Protein AF-A0A5D2KHI6-F1 (afdb_monomer_lite)

Foldseek 3Di:
DDDPLVVLLVQLVVLQVVLVVCVVVVVPVSSVVSNVSSVVSVCCLVPVQQVDPDVVGRDDDPVNVVSD

Sequence (68 aa):
MPNAMETIFQAALALGRHGGVDELMGDMESAALLYSKAERLLVFLLVEAPSLILNPPFSLTNLDRYRL

pLDDT: mean 91.85, std 8.44, range [53.25, 98.62]

Radius of gyration: 13.71 Å; chains: 1; bounding box: 29×21×36 Å

Structure (mmCIF, N/CA/C/O backbone):
data_AF-A0A5D2KHI6-F1
#
_entry.id   AF-A0A5D2KHI6-F1
#
loop_
_atom_site.group_PDB
_atom_site.id
_atom_site.type_symbol
_atom_site.label_atom_id
_atom_site.label_alt_id
_atom_site.label_comp_id
_atom_site.label_asym_id
_atom_site.label_entity_id
_atom_site.label_seq_id
_atom_site.pdbx_PDB_ins_code
_atom_site.Cartn_x
_atom_site.Cartn_y
_atom_site.Cartn_z
_atom_site.occupancy
_atom_site.B_iso_or_equiv
_atom_site.auth_seq_id
_atom_site.auth_comp_id
_atom_site.auth_asym_id
_atom_site.auth_atom_id
_atom_site.pdbx_PDB_model_num
ATOM 1 N N . MET A 1 1 ? -5.968 -9.875 -17.532 1.00 53.25 1 MET A N 1
ATOM 2 C CA . MET A 1 1 ? -5.159 -10.417 -16.419 1.00 53.25 1 MET A CA 1
ATOM 3 C C . MET A 1 1 ? -4.628 -9.216 -15.644 1.00 53.25 1 MET A C 1
ATOM 5 O O . MET A 1 1 ? -4.097 -8.334 -16.312 1.00 53.25 1 MET A O 1
ATOM 9 N 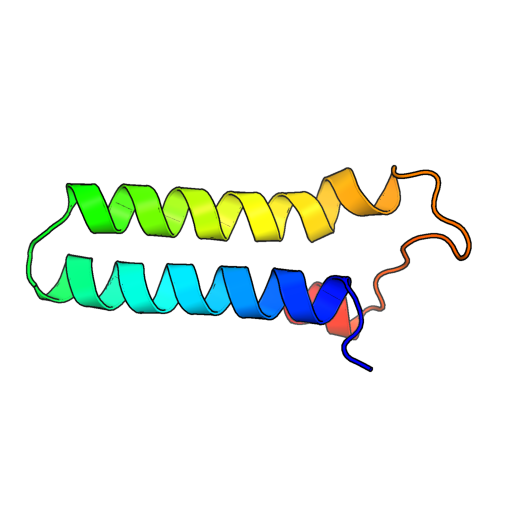N . PRO A 1 2 ? -4.857 -9.080 -14.327 1.00 61.75 2 PRO A N 1
ATOM 10 C CA . PRO A 1 2 ? -4.354 -7.922 -13.593 1.00 61.75 2 PRO A CA 1
ATOM 11 C C . PRO A 1 2 ? -2.819 -7.927 -13.600 1.00 61.75 2 PRO A C 1
ATOM 13 O O . PRO A 1 2 ? -2.194 -8.955 -13.345 1.00 61.75 2 PRO A O 1
ATOM 16 N N . ASN A 1 3 ? -2.223 -6.786 -13.953 1.00 81.12 3 ASN A N 1
ATOM 17 C CA . ASN A 1 3 ? -0.781 -6.561 -13.867 1.00 81.12 3 ASN A CA 1
ATOM 18 C C . ASN A 1 3 ? -0.361 -6.644 -12.388 1.00 81.12 3 ASN A C 1
ATOM 20 O O . ASN A 1 3 ? -1.067 -6.115 -11.531 1.00 81.12 3 ASN A O 1
ATOM 24 N N . ALA A 1 4 ? 0.774 -7.281 -12.083 1.00 86.38 4 ALA A N 1
ATOM 25 C CA . ALA A 1 4 ? 1.306 -7.379 -10.722 1.00 86.38 4 ALA A CA 1
ATOM 26 C C . ALA A 1 4 ? 1.404 -6.005 -10.032 1.00 86.38 4 ALA A C 1
ATOM 28 O O . ALA A 1 4 ? 1.092 -5.898 -8.848 1.00 86.38 4 ALA A O 1
ATOM 29 N N . MET A 1 5 ? 1.744 -4.954 -10.788 1.00 88.75 5 MET A N 1
ATOM 30 C CA . MET A 1 5 ? 1.739 -3.571 -10.301 1.00 88.75 5 MET A CA 1
ATOM 31 C C . MET A 1 5 ? 0.358 -3.149 -9.786 1.00 88.75 5 MET A C 1
ATOM 33 O O . MET A 1 5 ? 0.230 -2.744 -8.634 1.00 88.75 5 MET A O 1
ATOM 37 N N . GLU A 1 6 ? -0.685 -3.306 -10.608 1.00 90.62 6 GLU A N 1
ATOM 38 C CA . GLU A 1 6 ? -2.046 -2.893 -10.249 1.00 90.62 6 GLU A CA 1
ATOM 39 C C . GLU A 1 6 ? -2.577 -3.727 -9.073 1.00 90.62 6 GLU A C 1
ATOM 41 O O . GLU A 1 6 ? -3.248 -3.191 -8.199 1.00 90.62 6 GLU A O 1
ATOM 46 N N . THR A 1 7 ? -2.223 -5.014 -8.983 1.00 93.00 7 THR A N 1
ATOM 47 C CA . THR A 1 7 ? -2.588 -5.860 -7.834 1.00 93.00 7 THR A CA 1
ATOM 48 C C . THR A 1 7 ? -1.993 -5.331 -6.527 1.00 93.00 7 THR A C 1
ATOM 50 O O . THR A 1 7 ? -2.707 -5.216 -5.531 1.00 93.00 7 THR A O 1
ATOM 53 N N . ILE A 1 8 ? -0.702 -4.985 -6.520 1.00 94.38 8 ILE A N 1
ATOM 54 C CA . ILE A 1 8 ? -0.025 -4.454 -5.328 1.00 94.38 8 ILE A CA 1
ATOM 55 C C . ILE A 1 8 ? -0.565 -3.063 -4.980 1.00 94.38 8 ILE A C 1
ATOM 57 O O . ILE A 1 8 ? -0.832 -2.787 -3.812 1.00 94.38 8 ILE A O 1
ATOM 61 N N . PHE A 1 9 ? -0.797 -2.218 -5.986 1.00 94.38 9 PHE A N 1
ATOM 62 C CA . PHE A 1 9 ? -1.375 -0.891 -5.798 1.00 94.38 9 PHE A CA 1
ATOM 63 C C . PHE A 1 9 ? -2.774 -0.966 -5.169 1.00 94.38 9 PHE A C 1
ATOM 65 O O . PHE A 1 9 ? -3.042 -0.323 -4.156 1.00 94.38 9 PHE A O 1
ATOM 72 N N . GLN A 1 10 ? -3.658 -1.815 -5.700 1.00 95.75 10 GLN A N 1
ATOM 73 C CA . GLN A 1 10 ? -4.999 -2.001 -5.141 1.00 95.75 10 GLN A CA 1
ATOM 74 C C . GLN A 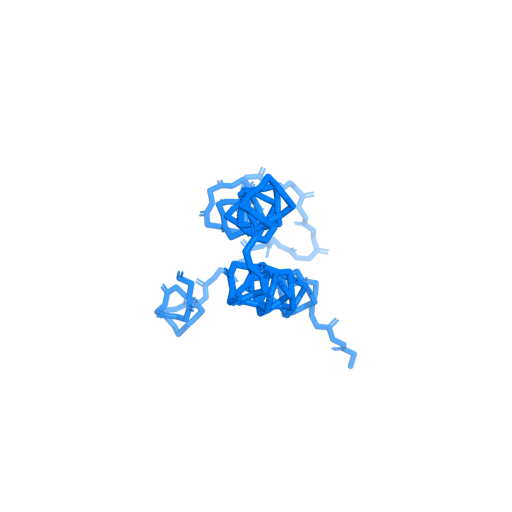1 10 ? -4.968 -2.596 -3.729 1.00 95.75 10 GLN A C 1
ATOM 76 O O . GLN A 1 10 ? -5.778 -2.200 -2.889 1.00 95.75 10 GLN A O 1
ATOM 81 N N . ALA A 1 11 ? -4.024 -3.499 -3.438 1.00 97.62 11 ALA A N 1
ATOM 82 C CA . ALA A 1 11 ? -3.826 -4.023 -2.090 1.00 97.62 11 ALA A CA 1
ATOM 83 C C . ALA A 1 11 ? -3.398 -2.921 -1.106 1.00 97.62 11 ALA A C 1
ATOM 85 O O . ALA A 1 11 ? -3.958 -2.835 -0.013 1.00 97.62 11 ALA A O 1
ATOM 86 N N . ALA A 1 12 ? -2.477 -2.038 -1.506 1.00 98.00 12 ALA A N 1
ATOM 87 C CA . ALA A 1 12 ? -2.069 -0.890 -0.698 1.00 98.00 12 ALA A CA 1
ATOM 88 C C . ALA A 1 12 ? -3.252 0.041 -0.397 1.00 98.00 12 ALA A C 1
ATOM 90 O O . ALA A 1 12 ? -3.486 0.399 0.756 1.00 98.00 12 ALA A O 1
ATOM 91 N N . LEU A 1 13 ? -4.064 0.364 -1.410 1.00 97.94 13 LEU A N 1
ATOM 92 C CA . LEU A 1 13 ? -5.252 1.198 -1.223 1.00 97.94 13 LEU A CA 1
ATOM 93 C C . LEU A 1 13 ? -6.313 0.532 -0.340 1.00 97.94 13 LEU A C 1
ATOM 95 O O . LEU A 1 13 ? -6.989 1.216 0.426 1.00 97.94 13 LEU A O 1
ATOM 99 N N . ALA A 1 14 ? -6.489 -0.786 -0.443 1.00 98.44 14 ALA A N 1
ATOM 100 C CA . ALA A 1 14 ? -7.405 -1.518 0.424 1.00 98.44 14 ALA A CA 1
ATOM 101 C C . ALA A 1 14 ? -6.956 -1.447 1.889 1.00 98.44 14 ALA A C 1
ATOM 103 O O . ALA A 1 14 ? -7.769 -1.125 2.751 1.00 98.44 14 ALA A O 1
ATOM 104 N N . LEU A 1 15 ? -5.665 -1.666 2.156 1.00 98.56 15 LEU A N 1
ATOM 105 C CA . LEU A 1 15 ? -5.088 -1.535 3.494 1.00 98.56 15 LEU A CA 1
ATOM 106 C C . LEU A 1 15 ? -5.250 -0.115 4.043 1.00 98.56 15 LEU A C 1
ATOM 108 O O . LEU A 1 15 ? -5.713 0.037 5.166 1.00 98.56 15 LEU A O 1
ATOM 112 N N . GLY A 1 16 ? -4.955 0.915 3.244 1.00 98.19 16 GLY A N 1
ATOM 113 C CA . GLY A 1 16 ? -5.129 2.309 3.659 1.00 98.19 16 GLY A CA 1
ATOM 114 C C . GLY A 1 16 ? -6.586 2.662 3.976 1.00 98.19 16 GLY A C 1
ATOM 115 O O . GLY A 1 16 ? -6.857 3.304 4.985 1.00 98.19 16 GLY A O 1
ATOM 116 N N . ARG A 1 17 ? -7.548 2.188 3.169 1.00 98.50 17 ARG A N 1
ATOM 117 C CA . ARG A 1 17 ? -8.981 2.384 3.458 1.00 98.50 17 ARG A CA 1
ATOM 118 C C . ARG A 1 17 ? -9.420 1.670 4.732 1.00 98.50 17 ARG A C 1
ATOM 120 O O . ARG A 1 17 ? -10.196 2.242 5.485 1.00 98.50 17 ARG A O 1
ATOM 127 N N . HIS A 1 18 ? -8.940 0.450 4.972 1.00 98.25 18 HIS A N 1
ATOM 128 C CA . HIS A 1 18 ? -9.212 -0.251 6.226 1.00 98.25 18 HIS A CA 1
ATOM 129 C C . HIS A 1 18 ? -8.588 0.478 7.421 1.00 98.25 18 HIS A C 1
ATOM 131 O O . HIS A 1 18 ? -9.275 0.673 8.414 1.00 98.25 18 HIS A O 1
ATOM 137 N N . GLY A 1 19 ? -7.356 0.978 7.283 1.00 98.38 19 GLY A N 1
ATOM 138 C CA . GLY A 1 19 ? -6.707 1.796 8.308 1.00 98.38 19 GLY A CA 1
ATOM 139 C C . GLY A 1 19 ? -7.517 3.042 8.662 1.00 98.38 19 GLY A C 1
ATOM 140 O O . GLY A 1 19 ? -7.707 3.325 9.837 1.00 98.38 19 GLY A O 1
ATOM 141 N N . GLY A 1 20 ? -8.086 3.724 7.665 1.00 98.12 20 GLY A N 1
ATOM 142 C CA . GLY A 1 20 ? -8.966 4.872 7.902 1.00 98.12 20 GLY A CA 1
ATOM 143 C C . GLY A 1 20 ? -10.291 4.521 8.584 1.00 98.12 20 GLY A C 1
ATOM 144 O O . GLY A 1 20 ? -10.831 5.341 9.325 1.00 98.12 20 GLY A O 1
ATOM 145 N N . VAL A 1 21 ? -10.819 3.309 8.374 1.00 98.38 21 VAL A N 1
ATOM 146 C CA . VAL A 1 21 ? -11.985 2.821 9.130 1.00 98.38 21 VAL A CA 1
ATOM 147 C C . VAL A 1 21 ? -11.604 2.585 10.590 1.00 98.38 21 VAL A C 1
ATOM 149 O O . VAL A 1 21 ? -12.324 3.049 11.469 1.00 98.38 21 VAL A O 1
ATOM 152 N N . ASP A 1 22 ? -10.475 1.928 10.853 1.00 98.44 22 ASP A N 1
ATOM 153 C CA . ASP A 1 22 ? -10.008 1.649 12.217 1.00 98.44 22 ASP A CA 1
ATOM 154 C C . ASP A 1 22 ? -9.681 2.948 12.974 1.00 98.44 22 ASP A C 1
ATOM 156 O O . ASP A 1 22 ? -10.090 3.116 14.123 1.00 98.44 22 ASP A O 1
ATOM 160 N N . GLU A 1 23 ? -9.055 3.918 12.299 1.00 98.31 23 GLU A N 1
ATOM 161 C CA . GLU A 1 23 ? -8.774 5.255 12.836 1.00 98.31 23 GLU A CA 1
ATOM 162 C C . GLU A 1 23 ? -10.066 5.982 13.228 1.00 98.31 23 GLU A C 1
ATOM 164 O O . GLU A 1 23 ? -10.177 6.512 14.334 1.00 98.31 23 GLU A O 1
ATOM 169 N N . LEU A 1 24 ? -11.081 5.952 12.354 1.00 98.12 24 LEU A N 1
ATOM 170 C CA . LEU A 1 24 ? -12.394 6.539 12.632 1.00 98.12 24 LEU A CA 1
ATOM 171 C C . LEU A 1 24 ? -13.092 5.865 13.824 1.00 98.12 24 LEU A C 1
ATOM 173 O O . LEU A 1 24 ? -13.822 6.527 14.563 1.00 98.12 24 LEU A O 1
ATOM 177 N N . MET A 1 25 ? -12.875 4.563 14.012 1.00 98.06 25 MET A N 1
ATOM 178 C CA . MET A 1 25 ? -13.430 3.791 15.128 1.00 98.06 25 MET A CA 1
ATOM 179 C C . MET A 1 25 ? -12.607 3.921 16.422 1.00 98.06 25 MET A C 1
ATOM 181 O O . MET A 1 25 ? -13.012 3.388 17.454 1.00 98.06 25 MET A O 1
ATOM 185 N N . GLY A 1 26 ? -11.491 4.659 16.395 1.00 97.94 26 GLY A N 1
ATOM 186 C CA . GLY A 1 26 ? -10.618 4.896 17.546 1.00 97.94 26 GLY A CA 1
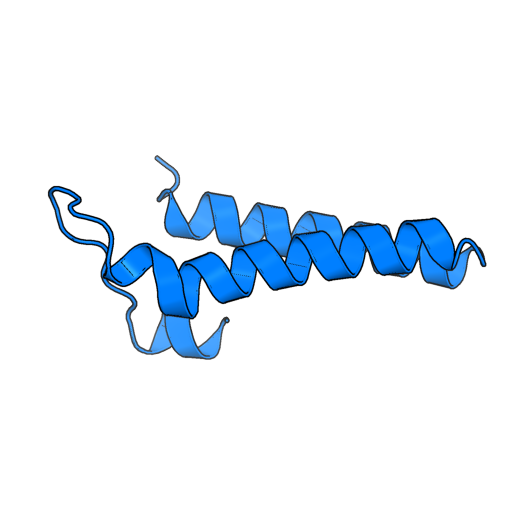ATOM 187 C C . GLY A 1 26 ? -9.590 3.792 17.808 1.00 97.94 26 GLY A C 1
ATOM 188 O O . GLY A 1 26 ? -8.881 3.860 18.814 1.00 97.94 26 GLY A O 1
ATOM 189 N N . ASP A 1 27 ? -9.470 2.800 16.921 1.00 98.12 27 ASP A N 1
ATOM 190 C CA . ASP A 1 27 ? -8.427 1.773 16.984 1.00 98.12 27 ASP A CA 1
ATOM 191 C C . ASP A 1 27 ? -7.146 2.265 16.288 1.00 98.12 27 ASP A C 1
ATOM 193 O O . ASP A 1 27 ? -6.813 1.912 15.154 1.00 98.12 27 ASP A O 1
ATOM 197 N N . MET A 1 28 ? -6.427 3.139 16.993 1.00 97.19 28 MET A N 1
ATOM 198 C CA . MET A 1 28 ? -5.239 3.817 16.467 1.00 97.19 28 MET A CA 1
ATOM 199 C C . MET A 1 28 ? -4.062 2.863 16.209 1.00 97.19 28 MET A C 1
ATOM 201 O O . MET A 1 28 ? -3.250 3.127 15.321 1.00 97.19 28 MET A O 1
ATOM 205 N N . GLU A 1 29 ? -3.945 1.770 16.970 1.00 98.31 29 GLU A N 1
ATOM 206 C CA . GLU A 1 29 ? -2.861 0.794 16.797 1.00 98.31 29 GLU A CA 1
ATOM 207 C C . GLU A 1 29 ? -3.061 -0.009 15.507 1.00 98.31 29 GLU A C 1
ATOM 209 O O . GLU A 1 29 ? -2.143 -0.095 14.681 1.00 98.31 29 GLU A O 1
ATOM 214 N N . SER A 1 30 ? -4.276 -0.525 15.288 1.00 97.94 30 SER A N 1
ATOM 215 C CA . SER A 1 30 ? -4.627 -1.224 14.049 1.00 97.94 30 SER A CA 1
ATOM 216 C C . SER A 1 30 ? -4.518 -0.299 12.838 1.00 97.94 30 SER A C 1
ATOM 218 O O . SER A 1 30 ? -3.905 -0.676 11.833 1.00 97.94 30 SER A O 1
ATOM 220 N N . ALA A 1 31 ? -4.999 0.944 12.953 1.00 98.44 31 ALA A N 1
ATOM 221 C CA . ALA A 1 31 ? -4.873 1.948 11.900 1.00 98.44 31 ALA A CA 1
ATOM 222 C C . ALA A 1 31 ? -3.409 2.204 11.510 1.00 98.44 31 ALA A C 1
ATOM 224 O O . ALA A 1 31 ? -3.054 2.113 10.332 1.00 98.44 31 ALA A O 1
ATOM 225 N N . ALA A 1 32 ? -2.533 2.449 12.491 1.00 98.38 32 ALA A N 1
ATOM 226 C CA . ALA A 1 32 ? -1.109 2.675 12.249 1.00 98.38 32 ALA A CA 1
ATOM 227 C C . ALA A 1 32 ? -0.436 1.463 11.581 1.00 98.38 32 ALA A C 1
ATOM 229 O O . ALA A 1 32 ? 0.354 1.625 10.646 1.00 98.38 32 ALA A O 1
ATOM 230 N N . LEU A 1 33 ? -0.781 0.242 12.005 1.00 98.56 33 LEU A N 1
ATOM 231 C CA . LEU A 1 33 ? -0.274 -0.985 11.392 1.00 98.56 33 LEU A CA 1
ATOM 232 C C . LEU A 1 33 ? -0.715 -1.114 9.925 1.00 98.56 33 LEU A C 1
ATOM 234 O O . LEU A 1 33 ? 0.086 -1.496 9.066 1.00 98.56 33 LEU A O 1
ATOM 238 N N . LEU A 1 34 ? -1.981 -0.821 9.629 1.00 98.62 34 LEU A N 1
ATOM 239 C CA . LEU A 1 34 ? -2.535 -0.906 8.278 1.00 98.62 34 LEU A CA 1
ATOM 240 C C . LEU A 1 34 ? -1.946 0.157 7.352 1.00 98.62 34 LEU A C 1
ATOM 242 O O . LEU A 1 34 ? -1.550 -0.178 6.232 1.00 98.62 34 LEU A O 1
ATOM 246 N N . TYR A 1 35 ? -1.799 1.394 7.828 1.00 98.50 35 TYR A N 1
ATOM 247 C CA . TYR A 1 35 ? -1.117 2.448 7.083 1.00 98.50 35 TYR A CA 1
ATOM 248 C C . TYR A 1 35 ? 0.347 2.100 6.811 1.00 98.50 35 TYR A C 1
ATOM 250 O O . TYR A 1 35 ? 0.781 2.202 5.666 1.00 98.50 35 TYR A O 1
ATOM 258 N N . SER A 1 36 ? 1.084 1.589 7.802 1.00 98.38 36 SER A N 1
ATOM 259 C CA . SER A 1 36 ? 2.479 1.165 7.610 1.00 98.38 36 SER A CA 1
ATOM 260 C C . SER A 1 36 ? 2.612 0.057 6.555 1.00 98.38 36 SER A C 1
ATOM 262 O O . SER A 1 36 ? 3.522 0.077 5.724 1.00 98.38 36 SER A O 1
ATOM 264 N N . LYS A 1 37 ? 1.675 -0.901 6.526 1.00 98.38 37 LYS A N 1
ATOM 265 C CA . LYS A 1 37 ? 1.639 -1.932 5.476 1.00 98.38 37 LYS A CA 1
ATOM 266 C C . LYS A 1 37 ? 1.322 -1.340 4.101 1.00 98.38 37 LYS A C 1
ATOM 268 O O . LYS A 1 37 ? 1.962 -1.735 3.128 1.00 98.38 37 LYS A O 1
ATOM 273 N N . ALA A 1 38 ? 0.362 -0.418 4.013 1.00 98.38 38 ALA A N 1
ATOM 274 C CA . ALA A 1 38 ? 0.010 0.256 2.764 1.00 98.38 38 ALA A CA 1
ATOM 275 C C . ALA A 1 38 ? 1.201 1.046 2.199 1.00 98.38 38 ALA A C 1
ATOM 277 O O . ALA A 1 38 ? 1.570 0.856 1.041 1.00 98.38 38 ALA A O 1
ATOM 278 N N . GLU A 1 39 ? 1.850 1.854 3.039 1.00 97.62 39 GLU A N 1
ATOM 279 C CA . GLU A 1 39 ? 3.055 2.611 2.698 1.00 97.62 39 GLU A CA 1
ATOM 280 C C . GLU A 1 39 ? 4.146 1.687 2.155 1.00 97.62 39 GLU A C 1
ATOM 282 O O . GLU A 1 39 ? 4.692 1.930 1.081 1.00 97.62 39 GLU A O 1
ATOM 287 N N . ARG A 1 40 ? 4.418 0.571 2.840 1.00 97.94 40 ARG A N 1
ATOM 288 C CA . ARG A 1 40 ? 5.476 -0.357 2.431 1.00 97.94 40 ARG A CA 1
ATOM 289 C C . ARG A 1 40 ? 5.244 -0.967 1.050 1.00 97.94 40 ARG A C 1
ATOM 291 O O . ARG A 1 40 ? 6.204 -1.171 0.312 1.00 97.94 40 ARG A O 1
ATOM 298 N N . LEU A 1 41 ? 3.991 -1.224 0.676 1.00 97.62 41 LEU A N 1
ATOM 299 C CA . LEU A 1 41 ? 3.653 -1.689 -0.671 1.00 97.62 41 LEU A CA 1
ATOM 300 C C . LEU A 1 41 ? 3.856 -0.596 -1.732 1.00 97.62 41 LEU A C 1
ATOM 302 O O . LEU A 1 41 ? 4.345 -0.895 -2.821 1.00 97.62 41 LEU A O 1
ATOM 306 N N . LEU A 1 42 ? 3.524 0.661 -1.425 1.00 95.75 42 LEU A N 1
ATOM 307 C CA . LEU A 1 42 ? 3.735 1.790 -2.342 1.00 95.75 42 LEU A CA 1
ATOM 308 C C . LEU A 1 42 ? 5.230 2.083 -2.534 1.00 95.75 42 LEU A C 1
ATOM 310 O O . LEU A 1 42 ? 5.693 2.216 -3.667 1.00 95.75 42 LEU A O 1
ATOM 314 N N . VAL A 1 43 ? 6.005 2.093 -1.444 1.00 95.69 43 VAL A N 1
ATOM 315 C CA . VAL A 1 43 ? 7.469 2.244 -1.477 1.00 95.69 43 VAL A CA 1
ATOM 316 C C . VAL A 1 43 ? 8.113 1.107 -2.265 1.00 95.69 43 VAL A C 1
ATOM 318 O O . VAL A 1 43 ? 8.978 1.365 -3.103 1.00 95.69 43 VAL A O 1
ATOM 321 N N . PHE A 1 44 ? 7.658 -0.136 -2.068 1.00 95.06 44 PHE A N 1
ATOM 322 C CA . PHE A 1 44 ? 8.123 -1.271 -2.860 1.00 95.06 44 PHE A CA 1
ATOM 323 C C . PHE A 1 44 ? 7.927 -1.019 -4.359 1.00 95.06 44 PHE A C 1
ATOM 325 O O . PHE A 1 44 ? 8.871 -1.188 -5.125 1.00 95.06 44 PHE A O 1
ATOM 332 N N . LEU A 1 45 ? 6.745 -0.559 -4.790 1.00 93.31 45 LEU A N 1
ATOM 333 C CA . LEU A 1 45 ? 6.491 -0.265 -6.205 1.00 93.31 45 LEU A CA 1
ATOM 334 C C . LEU A 1 45 ? 7.397 0.847 -6.752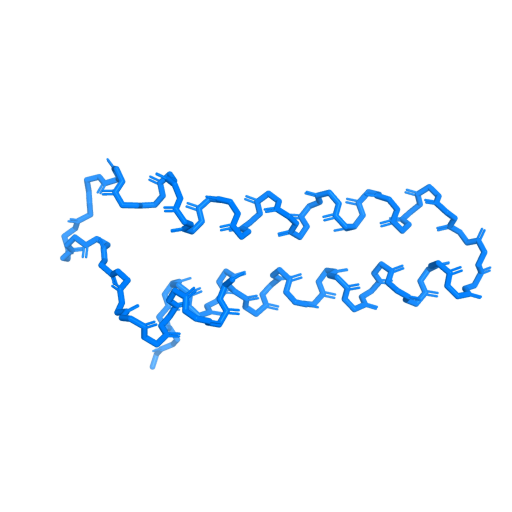 1.00 93.31 45 LEU A C 1
ATOM 336 O O . LEU A 1 45 ? 7.881 0.731 -7.877 1.00 93.31 45 LEU A O 1
ATOM 340 N N . LEU A 1 46 ? 7.636 1.905 -5.974 1.00 91.50 46 LEU A N 1
ATOM 341 C CA . LEU A 1 46 ? 8.428 3.066 -6.394 1.00 91.50 46 LEU A CA 1
ATOM 342 C C . LEU A 1 46 ? 9.936 2.793 -6.445 1.00 91.50 46 LEU A C 1
ATOM 344 O O . LEU A 1 46 ? 10.612 3.280 -7.353 1.00 91.50 46 LEU A O 1
ATOM 348 N N . VAL A 1 47 ? 10.465 2.058 -5.466 1.00 91.56 47 VAL A N 1
ATOM 349 C CA . VAL A 1 47 ? 11.911 1.989 -5.199 1.00 91.56 47 VAL A CA 1
ATOM 350 C C . VAL A 1 47 ? 12.476 0.596 -5.445 1.00 91.56 47 VAL A C 1
ATOM 352 O O . VAL A 1 47 ? 13.514 0.457 -6.089 1.00 91.56 47 VAL A O 1
ATOM 355 N N . GLU A 1 48 ? 11.804 -0.443 -4.956 1.00 91.00 48 GLU A N 1
ATOM 356 C CA . GLU A 1 48 ? 12.357 -1.801 -4.935 1.00 91.00 48 GLU A CA 1
ATOM 357 C C . GLU A 1 48 ? 12.010 -2.579 -6.211 1.00 91.00 48 GLU A C 1
ATOM 359 O O . GLU A 1 48 ? 12.880 -3.207 -6.814 1.00 91.00 48 GLU A O 1
ATOM 364 N N . ALA A 1 49 ? 10.766 -2.496 -6.682 1.00 90.62 49 ALA A N 1
ATOM 365 C CA . ALA A 1 49 ? 10.275 -3.237 -7.838 1.00 90.62 49 ALA A CA 1
ATOM 366 C C . ALA A 1 49 ? 11.069 -2.978 -9.137 1.00 90.62 49 ALA A C 1
ATOM 368 O O . ALA A 1 49 ? 11.350 -3.951 -9.839 1.00 90.62 49 ALA A O 1
ATOM 369 N N . PRO A 1 50 ? 11.519 -1.743 -9.460 1.00 88.25 50 PRO A N 1
ATOM 370 C CA . PRO A 1 50 ? 12.373 -1.496 -10.627 1.00 88.25 50 PRO A CA 1
ATOM 371 C C . PRO A 1 50 ? 13.749 -2.175 -10.561 1.00 88.25 50 PRO A C 1
ATOM 373 O O . PRO A 1 50 ? 14.376 -2.379 -11.598 1.00 88.25 50 PRO A O 1
ATOM 376 N N . SER A 1 51 ? 14.232 -2.510 -9.359 1.00 88.44 51 SER A N 1
ATOM 377 C CA . SER A 1 51 ? 15.515 -3.200 -9.162 1.00 88.44 51 SER A CA 1
ATOM 378 C C . SER A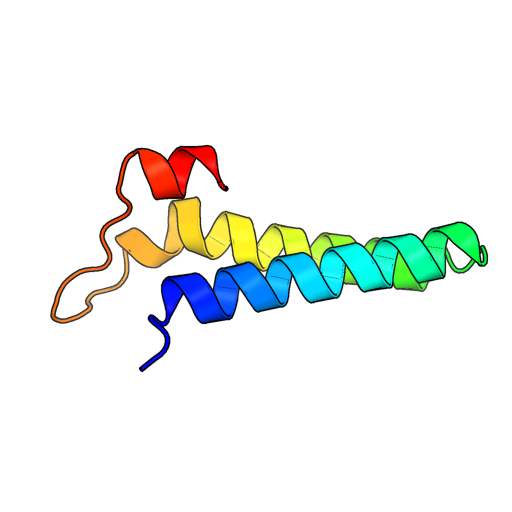 1 51 ? 15.416 -4.722 -9.320 1.00 88.44 51 SER A C 1
ATOM 380 O O . SER A 1 51 ? 16.436 -5.408 -9.391 1.00 88.44 51 SER A O 1
ATOM 382 N N . LEU A 1 52 ? 14.196 -5.263 -9.398 1.00 89.25 52 LEU A N 1
ATOM 383 C CA . LEU A 1 52 ? 13.970 -6.691 -9.573 1.00 89.25 52 LEU A CA 1
ATOM 384 C C . LEU A 1 52 ? 14.310 -7.131 -10.998 1.00 89.25 52 LEU A C 1
ATOM 386 O O . LEU A 1 52 ? 13.895 -6.528 -11.988 1.00 89.25 52 LEU A O 1
ATOM 390 N N . ILE A 1 53 ? 15.012 -8.258 -11.098 1.00 87.56 53 ILE A N 1
ATOM 391 C CA . ILE A 1 53 ? 15.344 -8.899 -12.371 1.00 87.56 53 ILE A CA 1
ATOM 392 C C . ILE A 1 53 ? 14.106 -9.664 -12.862 1.00 87.56 53 ILE A C 1
ATOM 394 O O . ILE A 1 53 ? 13.983 -10.874 -12.672 1.00 87.56 53 ILE A O 1
ATOM 398 N N . LEU A 1 54 ? 13.153 -8.937 -13.446 1.00 82.81 54 LEU A N 1
ATOM 399 C CA . LEU A 1 54 ? 11.944 -9.487 -14.063 1.00 82.81 54 LEU A CA 1
ATOM 400 C C . LEU A 1 54 ? 12.080 -9.519 -15.589 1.00 82.81 54 LEU A C 1
ATOM 402 O O . LEU A 1 54 ? 12.769 -8.689 -16.182 1.00 82.81 54 LEU A O 1
ATOM 406 N N . ASN A 1 55 ? 11.404 -10.473 -16.231 1.00 81.00 55 ASN A N 1
ATOM 407 C CA . ASN A 1 55 ? 11.315 -10.547 -17.686 1.00 81.00 55 ASN A CA 1
ATOM 408 C C . ASN A 1 55 ? 9.839 -10.649 -18.115 1.00 81.00 55 ASN A C 1
ATOM 410 O O . ASN A 1 55 ? 9.239 -11.712 -17.929 1.00 81.00 55 ASN A O 1
ATOM 414 N N . PRO A 1 56 ? 9.236 -9.575 -18.661 1.00 81.75 56 PRO A N 1
ATOM 415 C CA . PRO A 1 56 ? 9.833 -8.260 -18.939 1.00 81.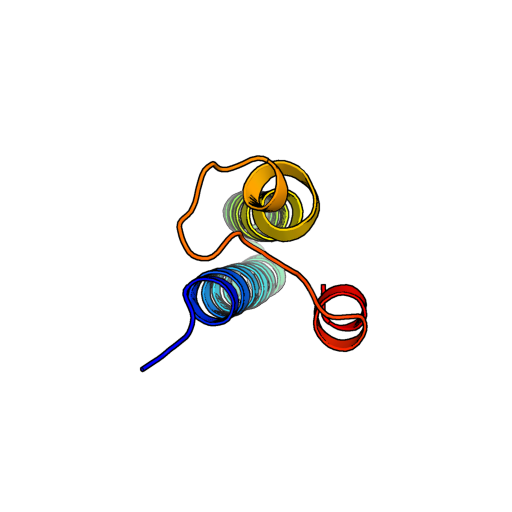75 56 PRO A CA 1
ATOM 416 C C . PRO A 1 56 ? 10.171 -7.461 -17.660 1.00 81.75 56 PRO A C 1
ATOM 418 O O . PRO A 1 56 ? 9.593 -7.734 -16.605 1.00 81.75 56 PRO A O 1
ATOM 421 N N . PRO A 1 57 ? 11.095 -6.480 -17.734 1.00 83.12 57 PRO A N 1
ATOM 422 C CA . PRO A 1 57 ? 11.483 -5.673 -16.582 1.00 83.12 57 PRO A CA 1
ATOM 423 C C . PRO A 1 57 ? 10.307 -4.849 -16.060 1.00 83.12 57 PRO A C 1
ATOM 425 O O . PRO A 1 57 ? 9.440 -4.409 -16.822 1.00 83.12 57 PRO A O 1
ATOM 428 N N . PHE A 1 58 ? 10.302 -4.604 -14.752 1.00 83.44 58 PHE A N 1
ATOM 429 C CA . PHE A 1 58 ? 9.325 -3.717 -14.141 1.00 83.44 58 PHE A CA 1
ATOM 430 C C . PHE A 1 58 ? 9.564 -2.278 -14.609 1.00 83.44 58 PHE A C 1
ATOM 432 O O . PHE A 1 58 ? 10.653 -1.730 -14.441 1.00 83.44 58 PHE A O 1
ATOM 439 N N . SER A 1 59 ? 8.543 -1.656 -15.194 1.00 81.44 59 SER A N 1
ATOM 440 C CA . SER A 1 59 ? 8.613 -0.278 -15.672 1.00 81.44 59 SER A CA 1
ATOM 441 C C . SER A 1 59 ? 7.361 0.477 -15.251 1.00 81.44 59 SER A C 1
ATOM 443 O O . SER A 1 59 ? 6.248 0.036 -15.530 1.00 81.44 59 SER A O 1
ATOM 445 N N . LEU A 1 60 ? 7.554 1.608 -14.572 1.00 82.25 60 LEU A N 1
ATOM 446 C CA . LEU A 1 60 ? 6.480 2.536 -14.226 1.00 82.25 60 LEU A CA 1
ATOM 447 C C . LEU A 1 60 ? 6.372 3.610 -15.300 1.00 82.25 60 LEU A C 1
ATOM 449 O O . LEU A 1 60 ? 7.349 4.318 -15.574 1.00 82.25 60 LEU A O 1
ATOM 453 N N . THR A 1 61 ? 5.173 3.779 -15.852 1.00 86.06 61 THR A N 1
ATOM 454 C CA . THR A 1 61 ? 4.869 4.932 -16.700 1.00 86.06 61 THR A CA 1
ATOM 455 C C . THR A 1 61 ? 4.768 6.206 -15.855 1.00 86.06 61 THR A C 1
ATOM 457 O O . THR A 1 61 ? 4.637 6.159 -14.630 1.00 86.06 61 THR A O 1
ATOM 460 N N . ASN A 1 62 ? 4.787 7.375 -16.499 1.00 85.38 62 ASN A N 1
ATOM 461 C CA . ASN A 1 62 ? 4.557 8.643 -15.797 1.00 85.38 62 ASN A CA 1
ATOM 462 C C . ASN A 1 62 ? 3.181 8.691 -15.116 1.00 85.38 62 ASN A C 1
ATOM 464 O O . ASN A 1 62 ? 3.049 9.300 -14.060 1.00 85.38 62 ASN A O 1
ATOM 468 N N . LEU A 1 63 ? 2.172 8.032 -15.697 1.00 87.25 63 LEU A N 1
ATOM 469 C CA . LEU A 1 63 ? 0.846 7.941 -15.094 1.00 87.25 63 LEU A CA 1
ATOM 470 C C . LEU A 1 63 ? 0.880 7.098 -13.816 1.00 87.25 63 LEU A C 1
ATOM 472 O O . LEU A 1 63 ? 0.282 7.488 -12.819 1.00 87.25 63 LEU A O 1
ATOM 476 N N . ASP A 1 64 ? 1.612 5.984 -13.821 1.00 85.94 64 ASP A N 1
ATOM 477 C CA . ASP A 1 64 ? 1.737 5.121 -12.641 1.00 85.94 64 ASP A CA 1
ATOM 478 C C . ASP A 1 64 ? 2.452 5.848 -11.500 1.00 85.94 64 ASP A C 1
ATOM 480 O O . ASP A 1 64 ? 2.004 5.793 -10.361 1.00 85.94 64 ASP A O 1
ATOM 484 N N . ARG A 1 65 ? 3.506 6.611 -11.814 1.00 85.62 65 ARG A N 1
ATOM 485 C CA . ARG A 1 65 ? 4.215 7.452 -10.834 1.00 85.62 65 ARG A CA 1
ATOM 486 C C . ARG A 1 65 ? 3.371 8.591 -10.276 1.00 85.62 65 ARG A C 1
ATOM 488 O O . ARG A 1 65 ? 3.657 9.044 -9.185 1.00 85.62 65 ARG A O 1
ATOM 495 N N . TYR A 1 66 ? 2.401 9.093 -11.037 1.00 88.56 66 TYR A N 1
ATOM 496 C CA . TYR A 1 66 ? 1.490 10.137 -10.566 1.00 88.56 66 TYR A CA 1
ATOM 497 C C . TYR A 1 66 ? 0.387 9.575 -9.657 1.00 88.56 66 TYR A C 1
ATOM 499 O O . TYR A 1 66 ? -0.155 10.293 -8.822 1.00 88.56 66 TYR A O 1
ATOM 507 N N . ARG A 1 67 ? 0.019 8.302 -9.849 1.00 85.94 67 ARG A N 1
ATOM 508 C CA . ARG A 1 67 ? -0.980 7.603 -9.026 1.00 85.94 67 ARG A CA 1
ATOM 509 C C . ARG A 1 67 ? -0.409 7.106 -7.692 1.00 85.94 67 ARG A C 1
ATOM 511 O O . ARG A 1 67 ? -1.197 6.923 -6.766 1.00 85.94 67 ARG A O 1
ATOM 518 N N . LEU A 1 68 ? 0.896 6.825 -7.646 1.00 84.06 68 LEU A N 1
ATOM 519 C CA . LEU A 1 68 ? 1.666 6.417 -6.463 1.00 84.06 68 LEU A CA 1
ATOM 520 C C . LEU A 1 68 ? 2.087 7.633 -5.635 1.00 84.06 68 LEU A C 1
ATOM 522 O O . LEU A 1 68 ? 2.003 7.521 -4.395 1.00 84.06 68 LEU A O 1
#

Organism: Gossypium tomentosum (NCBI:txid34277)

Secondary structure (DSSP, 8-state):
---HHHHHHHHHHHHHHHHHHHHHTT-HHHHHHHHHHHHHHHHIIIIIGGGS--SSPP---HHHHHH-